Protein AF-A0A654TPC0-F1 (afdb_monomer_lite)

Structure (mmCIF, N/CA/C/O backbone):
data_AF-A0A654TPC0-F1
#
_entry.id   AF-A0A654TPC0-F1
#
loop_
_atom_site.group_PDB
_atom_site.id
_atom_site.type_symbol
_atom_site.label_atom_id
_atom_site.label_alt_id
_atom_site.label_comp_id
_atom_site.label_asym_id
_atom_site.label_entity_id
_atom_site.label_seq_id
_atom_site.pdbx_PDB_ins_code
_atom_site.Cartn_x
_atom_site.Cartn_y
_atom_site.Cartn_z
_atom_site.occupancy
_atom_site.B_iso_or_equiv
_atom_site.auth_seq_id
_atom_site.auth_comp_id
_atom_site.auth_asym_id
_atom_site.auth_atom_id
_atom_site.pdbx_PDB_model_num
ATOM 1 N N . MET A 1 1 ? 19.295 -7.131 9.460 1.00 42.19 1 MET A N 1
ATOM 2 C CA . MET A 1 1 ? 18.248 -6.194 9.918 1.00 42.19 1 MET A CA 1
ATOM 3 C C . MET A 1 1 ? 17.622 -5.440 8.747 1.00 42.19 1 MET A C 1
ATOM 5 O O . MET A 1 1 ? 16.485 -5.752 8.446 1.00 42.19 1 MET A O 1
ATOM 9 N N . GLU A 1 2 ? 18.328 -4.564 8.015 1.00 36.94 2 GLU A N 1
ATOM 10 C CA . GLU A 1 2 ? 17.736 -3.896 6.825 1.00 36.94 2 GLU A CA 1
ATOM 11 C C . GLU A 1 2 ? 17.360 -4.849 5.680 1.00 36.94 2 GLU A C 1
ATOM 13 O O . GLU A 1 2 ? 16.384 -4.619 4.976 1.00 36.94 2 GLU A O 1
ATOM 18 N N . ALA A 1 3 ? 18.098 -5.951 5.518 1.00 46.91 3 ALA A N 1
ATOM 19 C CA . ALA A 1 3 ? 17.788 -6.968 4.511 1.00 46.91 3 ALA A CA 1
ATOM 20 C C . ALA A 1 3 ? 16.501 -7.771 4.810 1.00 46.91 3 ALA A C 1
ATOM 22 O O . ALA A 1 3 ? 15.960 -8.404 3.911 1.00 46.91 3 ALA A O 1
ATOM 23 N N . GLU A 1 4 ? 16.016 -7.753 6.057 1.00 49.00 4 GLU A N 1
ATOM 24 C CA . GLU A 1 4 ? 14.806 -8.475 6.494 1.00 49.00 4 GLU A CA 1
ATOM 25 C C . GLU A 1 4 ? 13.620 -7.531 6.740 1.00 49.00 4 GLU A C 1
ATOM 27 O O . GLU A 1 4 ? 12.468 -7.952 6.680 1.00 49.00 4 GLU A O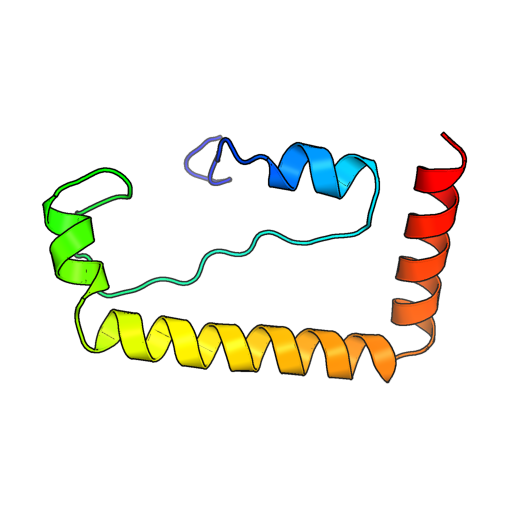 1
ATOM 32 N N . LEU A 1 5 ? 13.893 -6.247 6.996 1.00 57.06 5 LEU A N 1
ATOM 33 C CA . LEU A 1 5 ? 12.912 -5.193 7.226 1.00 57.06 5 LEU A CA 1
ATOM 34 C C . LEU A 1 5 ? 13.368 -3.947 6.461 1.00 57.06 5 LEU A C 1
ATOM 36 O O . LEU A 1 5 ? 14.327 -3.308 6.900 1.00 57.06 5 LEU A O 1
ATOM 40 N N . PRO A 1 6 ? 12.703 -3.578 5.351 1.00 60.16 6 PRO A N 1
ATOM 41 C CA . PRO A 1 6 ? 13.014 -2.347 4.639 1.00 60.16 6 PRO A CA 1
ATOM 42 C C . PRO A 1 6 ? 12.897 -1.163 5.605 1.00 60.16 6 PRO A C 1
ATOM 44 O O . PRO A 1 6 ? 11.799 -0.824 6.051 1.00 60.16 6 PRO A O 1
ATOM 47 N N . LEU A 1 7 ? 14.028 -0.556 5.967 1.00 64.69 7 LEU A N 1
ATOM 48 C CA . LEU A 1 7 ? 14.035 0.670 6.752 1.00 64.69 7 LEU A CA 1
ATOM 49 C C . LEU A 1 7 ? 13.786 1.835 5.794 1.00 64.69 7 LEU A C 1
ATOM 51 O O . LEU A 1 7 ? 14.506 2.033 4.818 1.00 64.69 7 LEU A O 1
ATOM 55 N N . GLY A 1 8 ? 12.722 2.587 6.057 1.00 71.38 8 GLY A N 1
ATOM 56 C CA . GLY A 1 8 ? 12.372 3.798 5.327 1.00 71.38 8 GLY A CA 1
ATOM 57 C C . GLY A 1 8 ? 12.222 4.959 6.298 1.00 71.38 8 GLY A C 1
ATOM 58 O O . GLY A 1 8 ? 11.644 4.802 7.372 1.00 71.38 8 GLY A O 1
ATOM 59 N N . SER A 1 9 ? 12.731 6.130 5.922 1.00 83.00 9 SER A N 1
ATOM 60 C CA . SER A 1 9 ? 12.436 7.378 6.626 1.00 83.00 9 SER A CA 1
ATOM 61 C C . SER A 1 9 ? 11.255 8.051 5.929 1.00 83.00 9 SER A C 1
ATOM 63 O O . SER A 1 9 ? 11.382 8.524 4.802 1.00 83.00 9 SER A O 1
ATOM 65 N N . THR A 1 10 ? 10.085 8.025 6.566 1.00 91.06 10 THR A N 1
ATOM 66 C CA . THR A 1 10 ? 8.847 8.632 6.056 1.00 91.06 10 THR A CA 1
ATOM 67 C C . THR A 1 10 ? 8.077 9.286 7.200 1.00 91.06 10 THR A C 1
ATOM 69 O O . THR A 1 10 ? 8.032 8.765 8.317 1.00 91.06 10 THR A O 1
ATOM 72 N N . ASP A 1 11 ? 7.434 10.413 6.902 1.00 94.75 11 ASP A N 1
ATOM 73 C CA . ASP A 1 11 ? 6.494 11.114 7.781 1.00 94.75 11 ASP A CA 1
ATOM 74 C C . ASP A 1 11 ? 5.248 10.278 8.132 1.00 94.75 11 ASP A C 1
ATOM 76 O O . ASP A 1 11 ? 4.586 10.546 9.136 1.00 94.75 11 ASP A O 1
ATOM 80 N N . MET A 1 12 ? 4.971 9.192 7.400 1.00 94.69 12 MET A N 1
ATOM 81 C CA . MET A 1 12 ? 3.967 8.198 7.788 1.00 94.69 12 MET A CA 1
ATOM 82 C C . MET A 1 12 ? 4.288 7.556 9.151 1.00 94.69 12 MET A C 1
ATOM 84 O O . MET A 1 12 ? 3.384 7.129 9.878 1.00 94.69 12 MET A O 1
ATOM 88 N N . GLY A 1 13 ? 5.562 7.552 9.563 1.00 92.69 13 GLY A N 1
ATOM 89 C CA . GLY A 1 13 ? 5.963 7.203 10.926 1.00 92.69 13 GLY A CA 1
ATOM 90 C C . GLY A 1 13 ? 5.295 8.097 11.976 1.00 92.69 13 GLY A C 1
ATOM 91 O O . GLY A 1 13 ? 4.780 7.590 12.970 1.00 92.69 13 GLY A O 1
ATOM 92 N N . ASN A 1 14 ? 5.208 9.406 11.723 1.00 94.50 14 ASN A N 1
ATOM 93 C CA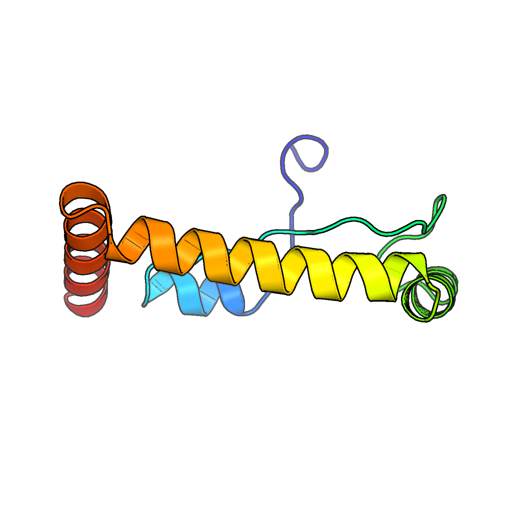 . ASN A 1 14 ? 4.529 10.364 12.598 1.00 94.50 14 ASN A CA 1
ATOM 94 C C . ASN A 1 14 ? 3.012 10.135 12.588 1.00 94.50 14 ASN A C 1
ATOM 96 O O . ASN A 1 14 ? 2.385 10.116 13.646 1.00 94.50 14 ASN A O 1
ATOM 100 N N . VAL A 1 15 ? 2.421 9.898 11.411 1.00 94.88 15 VAL A N 1
ATOM 101 C CA . VAL A 1 15 ? 0.980 9.613 11.278 1.00 94.88 15 VAL A CA 1
ATOM 102 C C . VAL A 1 15 ? 0.588 8.383 12.096 1.00 94.88 15 VAL A C 1
ATOM 104 O O . VAL A 1 15 ? -0.403 8.414 12.827 1.00 94.88 15 VAL A O 1
ATOM 107 N N . THR A 1 16 ? 1.385 7.312 12.033 1.00 94.56 16 THR A N 1
ATOM 108 C CA . THR A 1 16 ? 1.074 6.043 12.716 1.00 94.56 16 THR A CA 1
ATOM 109 C C . THR A 1 16 ? 1.209 6.085 14.245 1.00 94.56 16 THR A C 1
ATOM 111 O O . THR A 1 16 ? 0.717 5.180 14.938 1.00 94.56 16 THR A O 1
ATOM 114 N N . GLN A 1 17 ? 1.803 7.155 14.793 1.00 93.62 17 GLN A N 1
ATOM 115 C CA . GLN A 1 17 ? 1.751 7.451 16.229 1.00 93.62 17 GLN A CA 1
ATOM 116 C C . GLN A 1 17 ? 0.357 7.913 16.671 1.00 93.62 17 GLN A C 1
ATOM 118 O O . GLN A 1 17 ? -0.058 7.589 17.783 1.00 93.62 17 GLN A O 1
ATOM 123 N N . VAL A 1 18 ? -0.384 8.609 15.800 1.00 94.06 18 VAL A N 1
ATOM 124 C CA . VAL A 1 18 ? -1.698 9.204 16.112 1.00 94.06 18 VAL A CA 1
ATOM 125 C C . VAL A 1 18 ? -2.854 8.346 15.592 1.00 94.06 18 VAL A C 1
ATOM 127 O O . VAL A 1 18 ? -3.852 8.156 16.283 1.00 94.06 18 VAL A O 1
ATOM 130 N N . LEU A 1 19 ? -2.717 7.757 14.404 1.00 94.44 19 LEU A N 1
ATOM 131 C CA . LEU A 1 19 ? -3.749 6.937 13.768 1.00 94.44 19 LEU A CA 1
ATOM 132 C C . LEU A 1 19 ? -3.232 5.520 13.472 1.00 94.44 19 LEU A C 1
ATOM 134 O O . LEU A 1 19 ? -2.056 5.338 13.174 1.00 94.44 19 LEU A O 1
ATOM 138 N N . PRO A 1 20 ? -4.076 4.476 13.519 1.00 95.94 20 PRO A N 1
ATOM 139 C CA . PRO A 1 20 ? -3.728 3.199 12.905 1.00 95.94 20 PRO A CA 1
ATOM 140 C C . PRO A 1 20 ? -3.518 3.391 11.396 1.00 95.94 20 PRO A C 1
ATOM 142 O O . PRO A 1 20 ? -4.370 3.970 10.727 1.00 95.94 20 PRO A O 1
ATOM 145 N N . GLY A 1 21 ? -2.412 2.886 10.851 1.00 94.12 21 GLY A N 1
ATOM 146 C CA . GLY A 1 21 ? -2.096 3.023 9.430 1.00 94.12 21 GLY A CA 1
ATOM 147 C C . GLY A 1 21 ? -1.069 1.999 8.958 1.00 94.12 21 GLY A C 1
ATOM 148 O O . GLY A 1 21 ? -0.452 1.308 9.770 1.00 94.12 21 GLY A O 1
ATOM 149 N N . ILE A 1 22 ? -0.910 1.906 7.638 1.00 94.38 22 ILE A N 1
ATOM 150 C CA . ILE A 1 22 ? 0.051 1.030 6.958 1.00 94.38 22 ILE A CA 1
ATOM 151 C C . ILE A 1 22 ? 0.840 1.836 5.924 1.00 94.38 22 ILE A C 1
ATOM 153 O O . ILE A 1 22 ? 0.316 2.793 5.361 1.00 94.38 22 ILE A O 1
ATOM 157 N N . HIS A 1 23 ? 2.077 1.423 5.651 1.00 93.50 23 HIS A N 1
ATOM 158 C CA . HIS A 1 23 ? 2.918 1.989 4.593 1.00 93.50 23 HIS A CA 1
ATOM 159 C C . HIS A 1 23 ? 3.520 0.852 3.742 1.00 93.50 23 HIS A C 1
ATOM 161 O O . HIS A 1 23 ? 4.697 0.517 3.899 1.00 93.50 23 HIS A O 1
ATOM 167 N N . PRO A 1 24 ? 2.696 0.166 2.924 1.00 92.38 24 PRO A N 1
ATOM 168 C CA . PRO A 1 24 ? 3.156 -0.940 2.092 1.00 92.38 24 PRO A CA 1
ATOM 169 C C . PRO A 1 24 ? 3.951 -0.439 0.879 1.00 92.38 24 PRO A C 1
ATOM 171 O O . PRO A 1 24 ? 3.755 0.680 0.410 1.00 92.38 24 PRO A O 1
ATOM 174 N N . VAL A 1 25 ? 4.810 -1.303 0.340 1.00 91.75 25 VAL A N 1
ATOM 175 C CA . VAL A 1 25 ? 5.570 -1.061 -0.895 1.00 91.75 25 VAL A CA 1
ATOM 176 C C . VAL A 1 25 ? 5.083 -2.023 -1.974 1.00 91.75 25 VAL A C 1
ATOM 178 O O . VAL A 1 25 ? 4.854 -3.199 -1.698 1.00 91.75 25 VAL A O 1
ATOM 181 N N . ILE A 1 26 ? 4.944 -1.526 -3.203 1.00 93.62 26 ILE A N 1
ATOM 182 C CA . ILE A 1 26 ? 4.594 -2.317 -4.387 1.00 93.62 26 ILE A CA 1
ATOM 183 C C . ILE A 1 26 ? 5.740 -2.190 -5.382 1.00 93.62 26 ILE A C 1
ATOM 185 O O . ILE A 1 26 ? 6.215 -1.087 -5.650 1.00 93.62 26 ILE A O 1
ATOM 189 N N . GLY A 1 27 ? 6.206 -3.329 -5.885 1.00 92.25 27 GLY A N 1
ATOM 190 C CA . GLY A 1 27 ? 7.310 -3.383 -6.834 1.00 92.25 27 GLY A CA 1
ATOM 191 C C . GLY A 1 27 ? 6.900 -2.959 -8.244 1.00 92.25 27 GLY A C 1
ATOM 192 O O . GLY A 1 27 ? 5.751 -3.109 -8.649 1.00 92.25 27 GLY A O 1
ATOM 193 N N . LEU A 1 28 ? 7.885 -2.479 -8.996 1.00 96.12 28 LEU A N 1
ATOM 194 C CA . LEU A 1 28 ? 7.827 -2.267 -10.440 1.00 96.12 28 LEU A CA 1
ATOM 195 C C . LEU A 1 28 ? 9.115 -2.814 -11.067 1.00 96.12 28 LEU A C 1
ATOM 197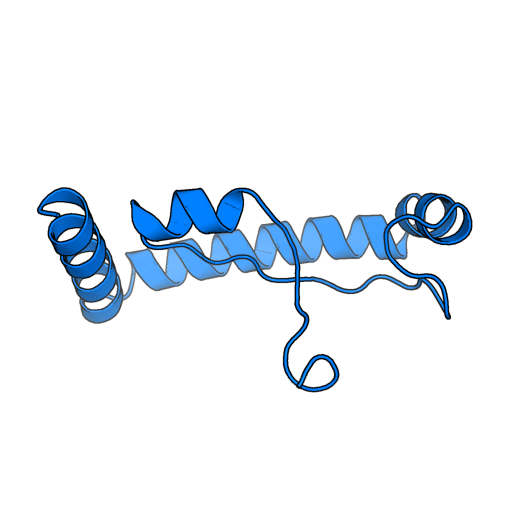 O O . LEU A 1 28 ? 10.099 -3.050 -10.360 1.00 96.12 28 LEU A O 1
ATOM 201 N N . ASP A 1 29 ? 9.128 -2.989 -12.386 1.00 97.12 29 ASP A N 1
ATOM 202 C CA . ASP A 1 29 ? 10.277 -3.530 -13.118 1.00 97.12 29 ASP A CA 1
ATOM 203 C C . ASP A 1 29 ? 11.417 -2.489 -13.198 1.00 97.12 29 ASP A C 1
ATOM 205 O O . ASP A 1 29 ? 11.573 -1.778 -14.188 1.00 97.12 29 ASP A O 1
ATOM 209 N N . ALA A 1 30 ? 12.208 -2.372 -12.124 1.00 95.31 30 ALA A N 1
ATOM 210 C CA . ALA A 1 30 ? 13.300 -1.395 -11.983 1.00 95.31 30 ALA A CA 1
ATOM 211 C C . ALA A 1 30 ? 14.708 -1.981 -12.212 1.00 95.31 30 ALA A C 1
ATOM 213 O O . ALA A 1 30 ? 15.708 -1.259 -12.154 1.00 95.31 30 ALA A O 1
ATOM 214 N N . GLY A 1 31 ? 14.816 -3.293 -12.443 1.00 94.25 31 GLY A N 1
ATOM 215 C CA . GLY A 1 31 ? 16.104 -3.988 -12.468 1.00 94.25 31 GLY A CA 1
ATOM 216 C C . GLY A 1 31 ? 16.852 -3.812 -11.142 1.00 94.25 31 GLY A C 1
ATOM 217 O O . GLY A 1 31 ? 16.292 -4.050 -10.077 1.00 94.25 31 GLY A O 1
ATOM 218 N N . ALA A 1 32 ? 18.114 -3.380 -11.206 1.00 93.31 32 ALA A N 1
ATOM 219 C CA . ALA A 1 32 ? 18.929 -3.099 -10.020 1.00 93.31 32 ALA A CA 1
ATOM 220 C C . ALA A 1 32 ? 18.735 -1.679 -9.449 1.00 93.31 32 ALA A C 1
ATOM 222 O O . ALA A 1 32 ? 19.385 -1.329 -8.463 1.00 93.31 32 ALA A O 1
ATOM 223 N N . ALA A 1 33 ? 17.903 -0.838 -10.075 1.00 95.06 33 ALA A N 1
ATOM 224 C CA . ALA A 1 33 ? 17.717 0.535 -9.624 1.00 95.06 33 ALA A CA 1
ATOM 225 C C . ALA A 1 33 ? 16.893 0.594 -8.330 1.00 95.06 33 ALA A C 1
ATOM 227 O O . ALA A 1 33 ? 15.908 -0.125 -8.169 1.00 95.06 33 ALA A O 1
ATOM 228 N N . THR A 1 34 ? 17.265 1.506 -7.434 1.00 92.12 34 THR A N 1
ATOM 229 C CA . THR A 1 34 ? 16.555 1.762 -6.172 1.00 92.12 34 THR A CA 1
ATOM 230 C C . THR A 1 34 ? 16.010 3.187 -6.113 1.00 92.12 34 THR A C 1
ATOM 232 O O . THR A 1 34 ? 16.370 4.050 -6.921 1.00 92.12 34 THR A O 1
ATOM 235 N N . VAL A 1 35 ? 15.127 3.451 -5.145 1.00 91.19 35 VAL A N 1
ATOM 236 C CA . VAL A 1 35 ? 14.610 4.802 -4.880 1.00 91.19 35 VAL A CA 1
ATOM 237 C C . VAL A 1 35 ? 15.753 5.822 -4.761 1.00 91.19 35 VAL A C 1
ATOM 239 O O . VAL A 1 35 ? 16.846 5.503 -4.302 1.00 91.19 35 VAL A O 1
ATOM 242 N N . HIS A 1 36 ? 15.497 7.057 -5.199 1.00 93.25 36 HIS A N 1
ATOM 243 C CA . HIS A 1 36 ? 16.474 8.157 -5.294 1.00 93.25 36 HIS A CA 1
ATOM 244 C C . HIS A 1 36 ? 17.554 8.034 -6.384 1.00 93.25 36 HIS A C 1
ATOM 246 O O . HIS A 1 36 ? 18.461 8.864 -6.441 1.00 93.25 36 HIS A O 1
ATOM 252 N N . GLN A 1 37 ? 17.445 7.078 -7.308 1.00 96.50 37 GLN A N 1
ATOM 253 C CA . GLN A 1 37 ? 18.317 7.003 -8.484 1.00 96.50 37 GLN A CA 1
ATOM 254 C C . GLN A 1 37 ? 17.608 7.484 -9.757 1.00 96.50 37 GLN A C 1
ATOM 256 O O . GLN A 1 37 ? 16.428 7.211 -9.969 1.00 96.50 37 GLN A O 1
ATOM 261 N N . ARG A 1 38 ? 18.349 8.122 -10.677 1.00 97.62 38 ARG A N 1
ATOM 262 C CA . ARG A 1 38 ? 17.810 8.557 -11.983 1.00 97.62 38 ARG A CA 1
ATOM 263 C C . ARG A 1 38 ? 17.239 7.393 -12.800 1.00 97.62 38 ARG A C 1
ATOM 265 O O . ARG A 1 38 ? 16.220 7.555 -13.460 1.00 97.62 38 ARG A O 1
ATOM 272 N N . ALA A 1 39 ? 17.878 6.224 -12.740 1.00 96.88 39 ALA A N 1
ATOM 273 C CA . ALA A 1 39 ? 17.390 5.020 -13.410 1.00 96.88 39 ALA A CA 1
ATOM 274 C C . ALA A 1 39 ? 16.012 4.585 -12.878 1.00 96.88 39 ALA A C 1
ATOM 276 O O . ALA A 1 39 ? 15.152 4.190 -13.659 1.00 96.88 39 ALA A O 1
ATOM 277 N N . PHE A 1 40 ? 15.767 4.746 -11.573 1.00 96.94 40 PHE A N 1
ATOM 278 C CA . PHE A 1 40 ? 14.468 4.458 -10.971 1.00 96.94 40 PHE A CA 1
ATOM 279 C C . PHE A 1 40 ? 13.396 5.451 -11.430 1.00 96.94 40 PHE A C 1
ATOM 281 O O . PHE A 1 40 ? 12.275 5.043 -11.690 1.00 96.94 40 PHE A O 1
ATOM 288 N N . THR A 1 41 ? 13.732 6.732 -11.636 1.00 97.38 41 THR A N 1
ATOM 289 C CA . THR A 1 41 ? 12.804 7.699 -12.257 1.00 97.38 41 THR A CA 1
ATOM 290 C C . THR A 1 41 ? 12.343 7.247 -13.642 1.00 97.38 41 THR A C 1
ATOM 292 O O . THR A 1 41 ? 11.161 7.352 -13.948 1.00 97.38 41 THR A O 1
ATOM 295 N N . VAL A 1 42 ? 13.258 6.725 -14.467 1.00 97.19 42 VAL A N 1
ATOM 296 C CA . VAL A 1 42 ? 12.914 6.197 -15.797 1.00 97.19 42 VAL A CA 1
ATOM 297 C C . VAL A 1 42 ? 12.011 4.966 -15.674 1.00 97.19 42 VAL A C 1
ATOM 299 O O . VAL A 1 42 ? 10.998 4.890 -16.362 1.00 97.19 42 VAL A O 1
ATOM 302 N N . ALA A 1 43 ? 12.331 4.036 -14.768 1.00 97.50 43 ALA A N 1
ATOM 303 C CA . ALA A 1 43 ? 11.513 2.845 -14.529 1.00 97.50 43 ALA A CA 1
ATOM 304 C C . ALA A 1 43 ? 10.097 3.188 -14.022 1.00 97.50 43 ALA A C 1
ATOM 306 O O . ALA A 1 43 ? 9.115 2.589 -14.460 1.00 97.50 43 ALA A O 1
ATOM 307 N N . SER A 1 44 ? 9.976 4.203 -13.162 1.00 97.38 44 SER A N 1
ATOM 308 C CA . SER A 1 44 ? 8.702 4.691 -12.616 1.00 97.38 44 SER A CA 1
ATOM 309 C C . SER A 1 44 ? 7.797 5.395 -13.632 1.00 97.38 44 SER A C 1
ATOM 311 O O . SER A 1 44 ? 6.672 5.740 -13.287 1.00 97.38 44 SER A O 1
ATOM 313 N N . ALA A 1 45 ? 8.258 5.611 -14.866 1.00 97.44 45 ALA A N 1
ATOM 314 C CA . ALA A 1 45 ? 7.461 6.158 -15.966 1.00 97.44 45 ALA A CA 1
ATOM 315 C C . ALA A 1 45 ? 7.070 5.091 -17.013 1.00 97.44 45 ALA A C 1
ATOM 317 O O . ALA A 1 45 ? 6.610 5.433 -18.101 1.00 97.44 45 ALA A O 1
ATOM 318 N N . GLY A 1 46 ? 7.309 3.806 -16.723 1.00 96.94 46 GLY A N 1
ATOM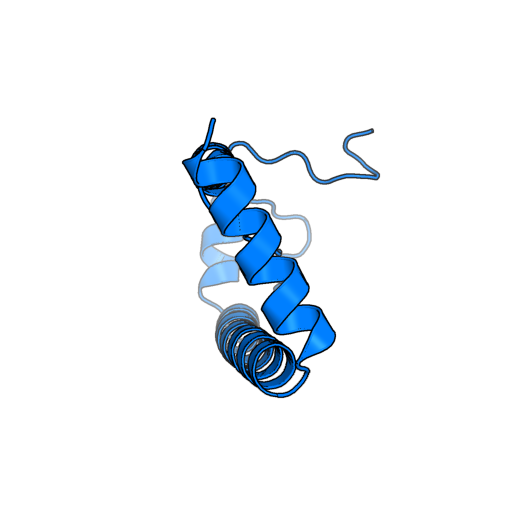 319 C CA . GLY A 1 46 ? 7.015 2.689 -17.623 1.00 96.94 46 GLY A CA 1
ATOM 320 C C . GLY A 1 46 ? 5.720 1.940 -17.293 1.00 96.94 46 GLY A C 1
ATOM 321 O O . GLY A 1 46 ? 5.157 2.057 -16.208 1.00 96.94 46 GLY A O 1
ATOM 322 N N . ALA A 1 47 ? 5.300 1.055 -18.201 1.00 98.25 47 ALA A N 1
ATOM 323 C CA . ALA A 1 47 ? 4.057 0.285 -18.071 1.00 98.25 47 ALA A CA 1
ATOM 324 C C . ALA A 1 47 ? 3.993 -0.634 -16.829 1.00 98.25 47 ALA A C 1
ATOM 326 O O . ALA A 1 47 ? 2.912 -1.020 -16.386 1.00 98.25 47 ALA A O 1
ATOM 327 N N . SER A 1 48 ? 5.131 -1.044 -16.255 1.00 98.12 48 SER A N 1
ATOM 328 C CA . SER A 1 48 ? 5.153 -1.753 -14.966 1.00 98.12 48 SER A CA 1
ATOM 329 C C . SER A 1 48 ? 4.773 -0.849 -13.796 1.00 98.12 48 SER A C 1
ATOM 331 O O . SER A 1 48 ? 4.111 -1.311 -12.874 1.00 98.12 48 SER A O 1
ATOM 333 N N . ALA A 1 49 ? 5.160 0.428 -13.841 1.00 97.94 49 ALA A N 1
ATOM 334 C CA . ALA A 1 49 ? 4.802 1.411 -12.828 1.00 97.94 49 ALA A CA 1
ATOM 335 C C . ALA A 1 49 ? 3.304 1.742 -12.893 1.00 97.94 49 ALA A C 1
ATOM 337 O O . ALA A 1 49 ? 2.641 1.738 -11.860 1.00 97.94 49 ALA A O 1
ATOM 338 N N . ASP A 1 50 ? 2.748 1.907 -14.099 1.00 98.44 50 ASP A N 1
ATOM 339 C CA . ASP A 1 50 ? 1.303 2.107 -14.287 1.00 98.44 50 ASP A CA 1
ATOM 340 C C . ASP A 1 50 ? 0.490 0.943 -13.701 1.00 98.44 50 ASP A C 1
ATOM 342 O O . ASP A 1 50 ? -0.491 1.149 -12.983 1.00 98.44 50 ASP A O 1
ATOM 346 N N . ARG A 1 51 ? 0.934 -0.298 -13.946 1.00 98.56 51 ARG A N 1
ATOM 347 C CA . ARG A 1 51 ? 0.331 -1.494 -13.339 1.00 98.56 51 ARG A CA 1
ATOM 348 C C . ARG A 1 51 ? 0.433 -1.468 -11.815 1.00 98.56 51 ARG A C 1
ATOM 350 O O . ARG A 1 51 ? -0.578 -1.670 -11.152 1.00 98.56 51 ARG A O 1
ATOM 357 N N . ALA A 1 52 ? 1.606 -1.147 -11.266 1.00 98.00 52 ALA A N 1
ATOM 358 C CA . ALA A 1 52 ? 1.809 -1.058 -9.820 1.00 98.00 52 ALA A CA 1
ATOM 359 C C . ALA A 1 52 ? 0.874 -0.029 -9.151 1.00 98.00 52 ALA A C 1
ATOM 361 O O . ALA A 1 52 ? 0.369 -0.283 -8.056 1.00 98.00 52 ALA A O 1
ATOM 362 N N . VAL A 1 53 ? 0.586 1.099 -9.815 1.00 97.94 53 VAL A N 1
ATOM 363 C CA . VAL A 1 53 ? -0.384 2.099 -9.334 1.00 97.94 53 VAL A CA 1
ATOM 364 C C . VAL A 1 53 ? -1.797 1.517 -9.274 1.00 97.94 53 VAL A C 1
ATOM 366 O O . VAL A 1 53 ? -2.471 1.643 -8.248 1.00 97.94 53 VAL A O 1
ATOM 369 N N . VAL A 1 54 ? -2.247 0.858 -10.345 1.00 98.56 54 VAL A N 1
ATOM 370 C CA . VAL A 1 54 ? -3.586 0.246 -10.404 1.00 98.56 54 VAL A CA 1
ATOM 371 C C . VAL A 1 54 ? -3.722 -0.878 -9.377 1.00 98.56 54 VAL A C 1
ATOM 373 O O . VAL A 1 54 ? -4.702 -0.913 -8.629 1.00 98.56 54 VAL A O 1
ATOM 376 N N . ASP A 1 55 ? -2.722 -1.753 -9.279 1.00 98.25 55 ASP A N 1
ATOM 377 C CA . ASP A 1 55 ? -2.695 -2.838 -8.300 1.00 98.25 55 ASP A CA 1
ATOM 378 C C . ASP A 1 55 ? -2.733 -2.286 -6.873 1.00 98.25 55 ASP A C 1
ATOM 380 O O . ASP A 1 55 ? -3.501 -2.770 -6.038 1.00 98.25 55 ASP A O 1
ATOM 384 N N . GLY A 1 56 ? -1.976 -1.222 -6.595 1.00 97.81 56 GLY A N 1
ATOM 385 C CA . GLY A 1 56 ? -1.998 -0.540 -5.305 1.00 97.81 56 GLY A CA 1
ATOM 386 C C . GLY A 1 56 ? -3.352 0.044 -4.950 1.00 97.81 56 GLY A C 1
ATOM 387 O O . GLY A 1 56 ? -3.844 -0.179 -3.841 1.00 97.81 56 GLY A O 1
ATOM 388 N N . ALA A 1 57 ? -3.999 0.721 -5.897 1.00 98.44 57 ALA A N 1
ATOM 389 C CA . ALA A 1 57 ? -5.340 1.257 -5.699 1.00 98.44 57 ALA A CA 1
ATOM 390 C C . ALA A 1 57 ? -6.352 0.140 -5.388 1.00 98.44 57 ALA A C 1
ATOM 392 O O . ALA A 1 57 ? -7.124 0.244 -4.432 1.00 98.44 57 ALA A O 1
ATOM 393 N N . ILE A 1 58 ? -6.309 -0.963 -6.142 1.00 98.50 58 ILE A N 1
ATOM 394 C CA . ILE A 1 58 ? -7.184 -2.122 -5.930 1.00 98.50 58 ILE A CA 1
ATOM 395 C C . ILE A 1 58 ? -6.916 -2.771 -4.568 1.00 98.50 58 ILE A C 1
ATOM 397 O O . ILE A 1 58 ? -7.863 -3.102 -3.849 1.00 98.50 58 ILE A O 1
ATOM 401 N N . MET A 1 59 ? -5.650 -2.956 -4.187 1.00 98.25 59 MET A N 1
ATOM 402 C CA . MET A 1 59 ? -5.279 -3.550 -2.901 1.00 98.25 59 MET A CA 1
ATOM 403 C C . 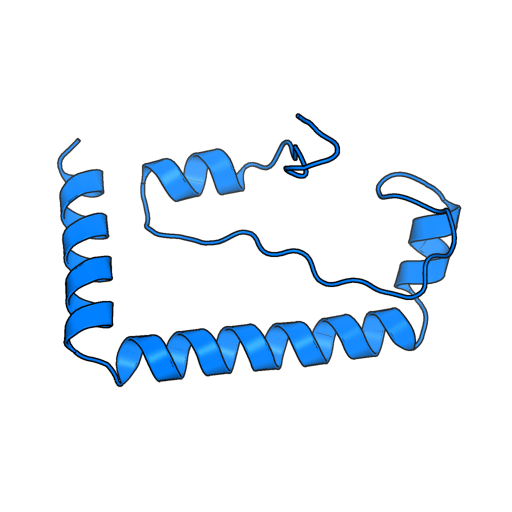MET A 1 59 ? -5.734 -2.691 -1.721 1.00 98.25 59 MET A C 1
ATOM 405 O O . MET A 1 59 ? -6.314 -3.229 -0.774 1.00 98.25 59 MET A O 1
ATOM 409 N N . LEU A 1 60 ? -5.548 -1.370 -1.782 1.00 98.00 60 LEU A N 1
ATOM 410 C CA . LEU A 1 60 ? -6.032 -0.452 -0.750 1.00 98.00 60 LEU A CA 1
ATOM 411 C C . LEU A 1 60 ? -7.562 -0.483 -0.655 1.00 98.00 60 LEU A C 1
ATOM 413 O O . LEU A 1 60 ? -8.100 -0.642 0.441 1.00 98.00 60 LEU A O 1
ATOM 417 N N . ALA A 1 61 ? -8.267 -0.429 -1.790 1.00 98.50 61 ALA A N 1
ATOM 418 C CA . ALA A 1 61 ? -9.727 -0.493 -1.818 1.00 98.50 61 ALA A CA 1
ATOM 419 C C . ALA A 1 61 ? -10.252 -1.803 -1.212 1.00 98.50 61 ALA A C 1
ATOM 421 O O . ALA A 1 61 ? -11.119 -1.788 -0.338 1.00 98.50 61 ALA A O 1
ATOM 422 N N . ARG A 1 62 ? -9.685 -2.947 -1.613 1.00 98.44 62 ARG A N 1
ATOM 423 C CA . ARG A 1 62 ? -10.040 -4.261 -1.054 1.00 98.44 62 ARG A CA 1
ATOM 424 C C . ARG A 1 62 ? -9.743 -4.350 0.440 1.00 98.44 62 ARG A C 1
ATOM 426 O O . ARG A 1 62 ? -10.557 -4.906 1.174 1.00 98.44 62 ARG A O 1
ATOM 433 N N . THR A 1 63 ? -8.622 -3.787 0.892 1.00 97.81 63 THR A N 1
ATOM 434 C CA . THR A 1 63 ? -8.255 -3.741 2.316 1.00 97.81 63 THR A CA 1
ATOM 435 C C . THR A 1 63 ? -9.286 -2.958 3.122 1.00 97.81 63 THR A C 1
ATOM 437 O O . THR A 1 63 ? -9.767 -3.456 4.137 1.00 97.81 63 THR A O 1
ATOM 440 N N . VAL A 1 64 ? -9.692 -1.776 2.648 1.00 97.25 64 VAL A N 1
ATOM 441 C CA . VAL A 1 64 ? -10.712 -0.952 3.315 1.00 97.25 64 VAL A CA 1
ATOM 442 C C . VAL A 1 64 ? -12.072 -1.645 3.319 1.00 97.25 64 VAL A C 1
ATOM 444 O O . VAL A 1 64 ? -12.713 -1.707 4.366 1.00 97.25 64 VAL A O 1
ATOM 447 N N . VAL A 1 65 ? -12.503 -2.219 2.190 1.00 98.50 65 VAL A N 1
ATOM 448 C CA . VAL A 1 65 ? -13.772 -2.962 2.108 1.00 98.50 65 VAL A CA 1
ATOM 449 C C . VAL A 1 65 ? -13.773 -4.138 3.080 1.00 98.50 65 VAL A C 1
ATOM 451 O O . VAL A 1 65 ? -14.731 -4.305 3.833 1.00 98.50 65 VAL A O 1
ATOM 454 N N . ARG A 1 66 ? -12.692 -4.928 3.115 1.00 98.31 66 ARG A N 1
ATOM 455 C CA . ARG A 1 66 ? -12.570 -6.053 4.047 1.00 98.31 66 ARG A CA 1
ATOM 456 C C . ARG A 1 66 ? -12.594 -5.584 5.496 1.00 98.31 66 ARG A C 1
ATOM 458 O O . ARG A 1 66 ? -13.328 -6.161 6.286 1.00 98.31 66 ARG A O 1
ATOM 465 N N . LEU A 1 67 ? -11.841 -4.540 5.833 1.00 97.81 67 LEU A N 1
ATOM 466 C CA . LEU A 1 67 ? -11.846 -3.966 7.175 1.00 97.81 67 LEU A CA 1
ATOM 467 C C . LEU A 1 67 ? -13.255 -3.522 7.585 1.00 97.81 67 LEU A C 1
ATOM 469 O O . LEU A 1 67 ? -13.703 -3.853 8.673 1.00 97.81 67 LEU A O 1
ATOM 473 N N . ALA A 1 68 ? -13.970 -2.813 6.710 1.00 97.12 68 ALA A N 1
ATOM 474 C CA . ALA A 1 68 ? -15.309 -2.307 6.997 1.00 97.12 68 ALA A CA 1
ATOM 475 C C . ALA A 1 68 ? -16.357 -3.423 7.159 1.00 97.12 68 ALA A C 1
ATOM 477 O O . ALA A 1 68 ? -17.290 -3.275 7.949 1.00 97.12 68 ALA A O 1
ATOM 478 N N . GLN A 1 69 ? -16.207 -4.525 6.417 1.00 98.38 69 GLN A N 1
ATOM 479 C CA . GLN A 1 69 ? -17.130 -5.664 6.422 1.00 98.38 69 GLN A CA 1
ATOM 480 C C . GLN A 1 69 ? -16.832 -6.715 7.499 1.00 98.38 69 GLN A C 1
ATOM 482 O O . GLN A 1 69 ? -17.663 -7.596 7.707 1.00 98.38 69 GLN A O 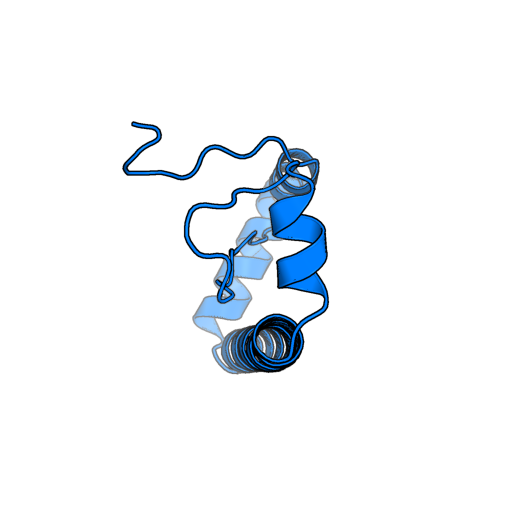1
ATOM 487 N N . THR A 1 70 ? -15.689 -6.636 8.185 1.00 98.69 70 THR A N 1
ATOM 488 C CA . THR A 1 70 ? -15.325 -7.548 9.276 1.00 98.69 70 THR A CA 1
ATOM 489 C C . THR A 1 70 ? -15.434 -6.808 10.614 1.00 98.69 70 THR A C 1
ATOM 491 O O . THR A 1 70 ? -14.502 -6.076 10.960 1.00 98.69 70 THR A O 1
ATOM 494 N N . PRO A 1 71 ? -16.534 -6.973 11.382 1.00 98.31 71 PRO A N 1
ATOM 495 C CA . PRO A 1 71 ? -16.778 -6.204 12.605 1.00 98.31 71 PRO A CA 1
ATOM 496 C C . PRO A 1 71 ? -15.619 -6.259 13.600 1.00 98.31 71 PRO A C 1
ATOM 498 O O . PRO A 1 71 ? -15.153 -5.211 14.030 1.00 98.31 71 PRO A O 1
ATOM 501 N N . ASP A 1 72 ? -15.079 -7.448 13.869 1.00 98.44 72 ASP A N 1
ATOM 502 C CA . ASP A 1 72 ? -13.986 -7.620 14.833 1.00 98.44 72 ASP A CA 1
ATOM 503 C C . ASP A 1 72 ? -12.724 -6.839 14.432 1.00 98.44 72 ASP A C 1
ATOM 505 O O . ASP A 1 72 ? -12.084 -6.197 15.265 1.00 98.44 72 ASP A O 1
ATOM 509 N N . GLU A 1 73 ? -12.376 -6.831 13.142 1.00 98.06 73 GLU A N 1
ATOM 510 C CA . GLU A 1 73 ? -11.217 -6.089 12.634 1.00 98.06 73 GLU A CA 1
ATOM 511 C C . GLU A 1 73 ? -11.456 -4.579 12.646 1.00 98.06 73 GLU A C 1
ATOM 513 O O . GLU A 1 73 ? -10.574 -3.810 13.042 1.00 98.06 73 GLU A O 1
ATOM 518 N N . ARG A 1 74 ? -12.658 -4.143 12.257 1.00 98.25 74 ARG A N 1
ATOM 519 C CA . ARG A 1 74 ? -13.060 -2.736 12.335 1.00 98.25 74 ARG A CA 1
ATOM 520 C C . ARG A 1 74 ? -12.976 -2.233 13.772 1.00 98.25 74 ARG A C 1
ATOM 522 O O . ARG A 1 74 ? -12.357 -1.201 14.028 1.00 98.25 74 ARG A O 1
ATOM 529 N N . ASP A 1 75 ? -13.565 -2.971 14.702 1.00 98.38 75 ASP A N 1
ATOM 530 C CA . ASP A 1 75 ? -13.650 -2.594 16.108 1.00 98.38 75 ASP A CA 1
ATOM 531 C C . ASP A 1 75 ? -12.250 -2.614 16.747 1.00 98.38 75 ASP A C 1
ATOM 533 O O . ASP A 1 75 ? -11.889 -1.691 17.483 1.00 98.38 75 ASP A O 1
ATOM 537 N N . ARG A 1 76 ? -11.390 -3.573 16.366 1.00 97.44 76 ARG A N 1
ATOM 538 C CA . ARG A 1 76 ? -9.966 -3.598 16.743 1.00 97.44 76 ARG A CA 1
ATOM 539 C C . ARG A 1 76 ? -9.228 -2.331 16.302 1.00 97.44 76 ARG A C 1
ATOM 541 O O . ARG A 1 76 ? -8.460 -1.769 17.092 1.00 97.44 76 ARG A O 1
ATOM 548 N N . VAL A 1 77 ? -9.434 -1.877 15.064 1.00 97.44 77 VAL A N 1
ATOM 549 C CA . VAL A 1 77 ? -8.797 -0.664 14.523 1.00 97.44 77 VAL A CA 1
ATOM 550 C C . VAL A 1 77 ? -9.334 0.600 15.198 1.00 97.44 77 VAL A C 1
ATOM 552 O O . VAL A 1 77 ? -8.534 1.447 15.600 1.00 97.44 77 VAL A O 1
ATOM 555 N N . LEU A 1 78 ? -10.649 0.712 15.403 1.00 97.06 78 LEU A N 1
ATOM 556 C CA . LEU A 1 78 ? -11.262 1.851 16.098 1.00 97.06 78 LEU A CA 1
ATOM 557 C C . LEU A 1 78 ? -10.790 1.950 17.553 1.00 97.06 78 LEU A C 1
ATOM 559 O O . LEU A 1 78 ? -10.372 3.020 17.994 1.00 97.06 78 LEU A O 1
ATOM 563 N N . ALA A 1 79 ? -10.732 0.831 18.277 1.00 97.38 79 ALA A N 1
ATOM 564 C CA . ALA A 1 79 ? -10.178 0.806 19.627 1.00 97.38 79 ALA A CA 1
ATOM 565 C C . ALA A 1 79 ? -8.694 1.223 19.642 1.00 97.38 79 ALA A C 1
ATOM 567 O O . ALA A 1 79 ? -8.237 1.910 20.557 1.00 97.38 79 ALA A O 1
ATOM 568 N N . ALA A 1 80 ? -7.913 0.833 18.627 1.00 96.81 80 ALA A N 1
ATOM 569 C CA . ALA A 1 80 ? -6.521 1.262 18.495 1.00 96.81 80 ALA A CA 1
ATOM 570 C C . ALA A 1 80 ? -6.376 2.759 18.178 1.00 96.81 80 ALA A C 1
ATOM 572 O O . ALA A 1 80 ? -5.372 3.356 18.568 1.00 96.81 80 ALA A O 1
ATOM 573 N N . GLN A 1 81 ? -7.341 3.361 17.482 1.00 96.75 81 GLN A N 1
ATOM 574 C CA . GLN A 1 81 ? -7.397 4.803 17.244 1.00 96.75 81 GLN A CA 1
ATOM 575 C C . GLN A 1 81 ? -7.736 5.558 18.536 1.00 96.75 81 GLN A C 1
ATOM 577 O O . GLN A 1 81 ? -6.997 6.466 18.910 1.00 96.75 81 GLN A O 1
ATOM 582 N N . GLN A 1 82 ? -8.753 5.116 19.280 1.00 96.56 82 GLN A N 1
ATOM 583 C CA . GLN A 1 82 ? -9.123 5.700 20.575 1.00 96.56 82 GLN A CA 1
ATOM 584 C C . GLN A 1 82 ? -7.962 5.671 21.579 1.00 96.56 82 GLN A C 1
ATOM 586 O O . GLN A 1 82 ? -7.671 6.676 22.221 1.00 96.56 82 GLN A O 1
ATOM 591 N N . ARG A 1 83 ? -7.238 4.545 21.672 1.00 96.06 83 ARG A N 1
ATOM 592 C CA . ARG A 1 83 ? -6.062 4.429 22.553 1.00 96.06 83 ARG A CA 1
ATOM 593 C C . ARG A 1 83 ? -4.931 5.390 22.198 1.00 96.06 83 ARG A C 1
ATOM 595 O O . ARG A 1 83 ? -4.193 5.770 23.095 1.00 96.06 83 ARG A O 1
ATOM 602 N N . ARG A 1 84 ? -4.745 5.727 20.917 1.00 94.69 84 ARG A N 1
ATOM 603 C CA . ARG A 1 84 ? -3.721 6.694 20.489 1.00 94.69 84 ARG A CA 1
ATOM 604 C C . ARG A 1 84 ? -4.156 8.130 20.764 1.00 94.69 84 ARG A C 1
ATOM 606 O O . ARG A 1 84 ? -3.333 8.910 21.210 1.00 94.69 84 ARG A O 1
ATOM 613 N N . ALA A 1 85 ? -5.433 8.448 20.556 1.00 90.06 85 ALA A N 1
ATOM 614 C CA . ALA A 1 85 ? -5.987 9.773 20.839 1.00 90.06 85 ALA A CA 1
ATOM 615 C C . ALA A 1 85 ? -6.015 10.121 22.340 1.00 90.06 85 ALA A C 1
ATOM 617 O O . ALA A 1 85 ? -6.065 11.292 22.694 1.00 90.06 85 ALA A O 1
ATOM 618 N N . ALA A 1 86 ? -6.006 9.109 23.212 1.00 89.50 86 ALA A N 1
ATOM 619 C CA . ALA A 1 86 ? -5.964 9.273 24.664 1.00 89.50 86 ALA A CA 1
ATOM 620 C C . ALA A 1 86 ? -4.539 9.385 25.252 1.00 89.50 86 ALA A C 1
ATOM 622 O O . ALA A 1 86 ? -4.408 9.449 26.474 1.00 89.50 86 ALA A O 1
ATOM 623 N N . ARG A 1 87 ? -3.490 9.337 24.419 1.00 80.69 87 ARG A N 1
ATOM 624 C CA . ARG A 1 87 ? -2.090 9.559 24.821 1.00 80.69 87 ARG A CA 1
ATOM 625 C C . ARG A 1 87 ? -1.725 11.025 24.666 1.00 80.69 87 ARG A C 1
ATOM 627 O O . ARG A 1 87 ? -0.961 11.499 25.531 1.00 80.69 87 ARG A O 1
#

pLDDT: mean 91.91, std 13.02, range [36.94, 98.69]

Foldseek 3Di:
DCVVPVDDDDCVVVVCLQAPDDDDDFDFDQPPDDPPDPSVVVRCVDPRVVVSVVVVVVVVVVVVVVCVPDVVNVVVRVVVNVVSNVD

Secondary structure (DSSP, 8-state):
-TTTS-----THHHHHHHS---------S-TT--TTSHHHHHHTTSHHHHHHHHHHHHHHHHHHHHHHH-HHHHHHHHHHHHHHHT-

Organism: Mycobacterium tuberculosis (NCBI:txid1773)

Radius of gyration: 16.55 Å; chains: 1; bounding box: 36×20×43 Å

InterPro domains:
  IPR052030 Peptidase M20/M20A family hydrolases [PTHR30575] (4-83)

Sequence (87 aa):
MEAELPLGSTDMGNVTQVLPGIHPVIGLDAGAATVHQRAFTVASAGASADRAVVDGAIMLARTVVRLAQTPDERDRVLAAQQRRAAR